Protein AF-A0A2M6YTH8-F1 (afdb_monomer_lite)

Radius of gyration: 28.11 Å; chains: 1; bounding box: 64×52×51 Å

Secondary structure (DSSP, 8-state):
--EEETTT--EESS--SB-TTT--BS-EEE-GGGGGSS---------------GGG-----PPPB--S-HHHHHHTTSSBPTT--------TTSSHHHHHHHHHTTS------SSS-HHHHHHHHHHTT--

InterPro domains:
  IPR014774 KaiC-like domain [PF06745] (66-130)
  IPR020588 DNA recombination and repair protein RecA-like, ATP-binding domain [PS50162] (61-131)
  IPR027417 P-loop containing nucleoside triphosphate hydrolase [G3DSA:3.40.50.300] (54-131)
  IPR027417 P-loop containing nucleoside triphosphate hydrolase [SSF52540] (62-130)
  IPR041166 LapB, rubredoxin metal binding domain [PF18073] (3-30)

Organism: NCBI:txid1974849

Foldseek 3Di:
DKWAFQPPGDIDPDDPQADPPPRDGPRIDDDCVVVPVDPPPPPPDPPPDDDDDPVPDDDDPFDFDFLPPVVVCVVVVNHHGPPDDDDDDDDPPPCPLVCVQSSCLPHDDDDDDPPDDPVRSVVSCVVSVGD

pLDDT: mean 86.18, std 13.05, range [49.41, 97.69]

Structure (mmCIF, N/CA/C/O backbone):
data_AF-A0A2M6YTH8-F1
#
_entry.id   AF-A0A2M6YTH8-F1
#
loop_
_atom_site.group_PDB
_atom_site.id
_atom_site.type_symbol
_atom_site.label_atom_id
_atom_site.label_alt_id
_atom_site.label_comp_id
_atom_site.label_asym_id
_atom_site.label_entity_id
_atom_site.label_seq_id
_atom_site.pdbx_PDB_ins_code
_atom_site.Cartn_x
_atom_site.Cartn_y
_atom_site.Cartn_z
_atom_site.occupancy
_atom_site.B_iso_or_equiv
_atom_site.auth_seq_id
_atom_site.auth_comp_id
_atom_site.auth_asym_id
_atom_site.auth_atom_id
_atom_site.pdbx_PDB_model_num
ATOM 1 N N . MET A 1 1 ? 20.982 -27.313 -26.631 1.00 67.62 1 MET A N 1
ATOM 2 C CA . MET A 1 1 ? 22.203 -28.102 -26.905 1.00 67.62 1 MET A CA 1
ATOM 3 C C . MET A 1 1 ? 23.343 -27.488 -26.113 1.00 67.62 1 MET A C 1
ATOM 5 O O . MET A 1 1 ? 23.411 -26.270 -26.068 1.00 67.62 1 MET A O 1
ATOM 9 N N . PHE A 1 2 ? 24.174 -28.286 -25.441 1.00 84.38 2 PHE A N 1
ATOM 10 C CA . PHE A 1 2 ? 25.310 -27.792 -24.653 1.00 84.38 2 PHE A CA 1
ATOM 11 C C . PHE A 1 2 ? 26.612 -28.330 -25.257 1.00 84.38 2 PHE A C 1
ATOM 13 O O . PHE A 1 2 ? 26.690 -29.505 -25.625 1.00 84.38 2 PHE A O 1
ATOM 20 N N . TYR A 1 3 ? 27.616 -27.470 -25.375 1.00 88.88 3 TYR A N 1
ATOM 21 C CA . TYR A 1 3 ? 28.904 -27.758 -25.996 1.00 88.88 3 TYR A CA 1
ATOM 22 C C . TYR A 1 3 ? 30.008 -27.626 -24.961 1.00 88.88 3 TYR A C 1
ATOM 24 O O . TYR A 1 3 ? 30.013 -26.661 -24.206 1.00 88.88 3 TYR A O 1
ATOM 32 N N . ILE A 1 4 ? 30.942 -28.574 -24.936 1.00 89.06 4 ILE A N 1
ATOM 33 C CA . ILE A 1 4 ? 32.081 -28.566 -24.015 1.00 89.06 4 ILE A CA 1
ATOM 34 C C . ILE A 1 4 ? 33.377 -28.634 -24.813 1.00 89.06 4 ILE A C 1
ATOM 36 O O . ILE A 1 4 ? 33.529 -29.476 -25.698 1.00 89.06 4 ILE A O 1
ATOM 40 N N . CYS A 1 5 ? 34.319 -27.753 -24.492 1.00 90.50 5 CYS A N 1
ATOM 41 C CA . CYS A 1 5 ? 35.655 -27.754 -25.067 1.00 90.50 5 CYS A CA 1
ATOM 42 C C . CYS A 1 5 ? 36.428 -28.990 -24.596 1.00 90.50 5 CYS A C 1
ATOM 44 O O . CYS A 1 5 ? 36.608 -29.193 -23.396 1.00 90.50 5 CYS A O 1
ATOM 46 N N . SER A 1 6 ? 36.939 -29.793 -25.528 1.00 88.69 6 SER A N 1
ATOM 47 C CA . SER A 1 6 ? 37.740 -30.980 -25.214 1.00 88.69 6 SER A CA 1
ATOM 48 C C . SER A 1 6 ? 39.110 -30.660 -24.614 1.00 88.69 6 SER A C 1
ATOM 50 O O . SER A 1 6 ? 39.736 -31.560 -24.070 1.00 88.69 6 SER A O 1
ATOM 52 N N . ASN A 1 7 ? 39.587 -29.416 -24.742 1.00 90.44 7 ASN A N 1
ATOM 53 C CA . ASN A 1 7 ? 40.930 -29.022 -24.316 1.00 90.44 7 ASN A CA 1
ATOM 54 C C . ASN A 1 7 ? 40.957 -28.379 -22.921 1.00 90.44 7 ASN A C 1
ATOM 56 O O . ASN A 1 7 ? 41.871 -28.639 -22.151 1.00 90.44 7 ASN A O 1
ATOM 60 N N . CYS A 1 8 ? 39.962 -27.548 -22.587 1.00 89.50 8 CYS A N 1
ATOM 61 C CA . CYS A 1 8 ? 39.910 -26.843 -21.297 1.00 89.50 8 CYS A CA 1
ATOM 62 C C . CYS A 1 8 ? 38.615 -27.053 -20.501 1.00 89.50 8 CYS A C 1
ATOM 64 O O . CYS A 1 8 ? 38.500 -26.561 -19.387 1.00 89.50 8 CYS A O 1
ATOM 66 N N . GLY A 1 9 ? 37.622 -27.762 -21.046 1.00 84.44 9 GLY A N 1
ATOM 67 C CA . GLY A 1 9 ? 36.360 -28.017 -20.347 1.00 84.44 9 GLY A CA 1
ATOM 68 C C . GLY A 1 9 ? 35.347 -26.865 -20.371 1.00 84.44 9 GLY A C 1
ATOM 69 O O . GLY A 1 9 ? 34.262 -27.022 -19.818 1.00 84.44 9 GLY A O 1
ATOM 70 N N . PHE A 1 10 ? 35.643 -25.745 -21.041 1.00 87.94 10 PHE A N 1
ATOM 71 C CA . PHE A 1 10 ? 34.710 -24.620 -21.193 1.00 87.94 10 PHE A CA 1
ATOM 72 C C . PHE A 1 10 ? 33.358 -25.051 -21.788 1.00 87.94 10 PHE A C 1
ATOM 74 O O . PHE A 1 10 ? 33.326 -25.730 -22.817 1.00 87.94 10 PHE A O 1
ATOM 81 N N . GLY A 1 11 ? 32.255 -24.625 -21.166 1.00 87.25 11 GLY A N 1
ATOM 82 C CA . GLY A 1 11 ? 30.884 -24.957 -21.559 1.00 87.25 11 GLY A CA 1
ATOM 83 C C . GLY A 1 11 ? 30.137 -23.795 -22.226 1.00 87.25 11 GLY A C 1
ATOM 84 O O . GLY A 1 11 ? 30.208 -22.665 -21.755 1.00 87.25 11 GLY A O 1
ATOM 85 N N . SER A 1 12 ? 29.376 -24.068 -23.288 1.00 84.06 12 SER A N 1
ATOM 86 C CA . SER A 1 12 ? 28.545 -23.081 -23.997 1.00 84.06 12 SER A CA 1
ATOM 87 C C . SER A 1 12 ? 27.169 -23.638 -24.367 1.00 84.06 12 SER A C 1
ATOM 89 O O . SER A 1 12 ? 27.039 -24.794 -24.767 1.00 84.06 12 SER A O 1
ATOM 91 N N . GLY A 1 13 ? 26.135 -22.795 -24.299 1.00 85.88 13 GLY A N 1
ATOM 92 C CA . GLY A 1 13 ? 24.774 -23.119 -24.752 1.00 85.88 13 GLY A CA 1
ATOM 93 C C . GLY A 1 13 ? 24.562 -23.039 -26.272 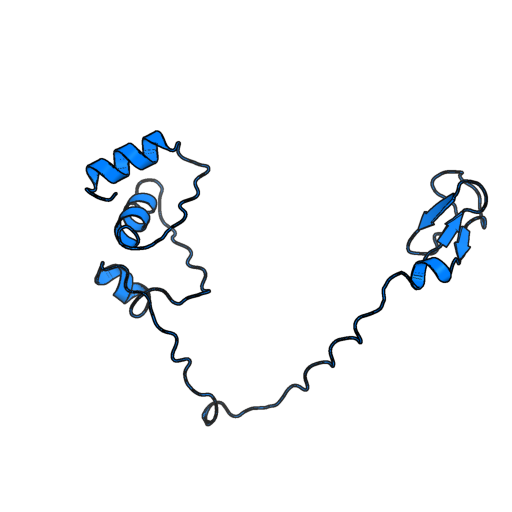1.00 85.88 13 GLY A C 1
ATOM 94 O O . GLY A 1 13 ? 23.467 -23.323 -26.751 1.00 85.88 13 GLY A O 1
ATOM 95 N N . SER A 1 14 ? 25.579 -22.635 -27.037 1.00 83.50 14 SER A N 1
ATOM 96 C CA . SER A 1 14 ? 25.539 -22.557 -28.504 1.00 83.50 14 SER A CA 1
ATOM 97 C C . SER A 1 14 ? 26.914 -22.832 -29.122 1.00 83.50 14 SER A C 1
ATOM 99 O O . SER A 1 14 ? 27.948 -22.697 -28.457 1.00 83.50 14 SER A O 1
ATOM 101 N N . TRP A 1 15 ? 26.934 -23.246 -30.392 1.00 83.81 15 TRP A N 1
ATOM 102 C CA . TRP A 1 15 ? 28.179 -23.455 -31.124 1.00 83.81 15 TRP A CA 1
ATOM 103 C C . TRP A 1 15 ? 28.780 -22.118 -31.547 1.00 83.81 15 TRP A C 1
ATOM 105 O O . TRP A 1 15 ? 28.161 -21.363 -32.290 1.00 83.81 15 TRP A O 1
ATOM 115 N N . ILE A 1 16 ? 30.007 -21.856 -31.105 1.00 87.50 16 ILE A N 1
ATOM 116 C CA . ILE A 1 16 ? 30.720 -20.598 -31.370 1.00 87.50 16 ILE A CA 1
ATOM 117 C C . ILE A 1 16 ? 32.025 -20.800 -32.160 1.00 87.50 16 ILE A C 1
ATOM 119 O O . ILE A 1 16 ? 32.768 -19.849 -32.375 1.00 87.50 16 ILE A O 1
ATOM 123 N N . GLY A 1 17 ? 32.313 -22.028 -32.617 1.00 86.06 17 GLY A N 1
ATOM 124 C CA . GLY A 1 17 ? 33.450 -22.376 -33.489 1.00 86.06 17 GLY A CA 1
ATOM 125 C C . GLY A 1 17 ? 34.836 -22.347 -32.827 1.00 86.06 17 GLY A C 1
ATOM 126 O O . GLY A 1 17 ? 35.603 -23.303 -32.964 1.00 86.06 17 GLY A O 1
ATOM 127 N N . LYS A 1 18 ? 35.144 -21.287 -32.073 1.00 90.62 18 LYS A N 1
ATOM 128 C CA . LYS A 1 18 ? 36.385 -21.099 -31.314 1.00 90.62 18 LYS A CA 1
ATOM 129 C C . LYS A 1 18 ? 36.088 -21.064 -29.819 1.00 90.62 18 LYS A C 1
ATOM 131 O O . LYS A 1 18 ? 35.195 -20.347 -29.374 1.00 90.62 18 LYS A O 1
ATOM 136 N N . CYS A 1 19 ? 36.853 -21.815 -29.033 1.00 88.75 19 CYS A N 1
ATOM 137 C CA . CYS A 1 19 ? 36.753 -21.762 -27.582 1.00 88.75 19 CYS A CA 1
ATOM 138 C C . CYS A 1 19 ? 37.257 -20.395 -27.067 1.00 88.75 19 CYS A C 1
ATOM 140 O O . CYS A 1 19 ? 38.406 -20.052 -27.350 1.00 88.75 19 CYS A O 1
ATOM 142 N N . PRO A 1 20 ? 36.457 -19.631 -26.301 1.00 89.19 20 PRO A N 1
ATOM 143 C CA . PRO A 1 20 ? 36.856 -18.319 -25.788 1.00 89.19 20 PRO A CA 1
ATOM 144 C C . PRO A 1 20 ? 37.936 -18.415 -24.708 1.00 89.19 20 PRO A C 1
ATOM 146 O O . PRO A 1 20 ? 38.708 -17.483 -24.541 1.00 89.19 20 PRO A O 1
ATOM 149 N N . ASP A 1 21 ? 38.007 -19.552 -24.018 1.00 90.38 21 ASP A N 1
ATOM 150 C CA . ASP A 1 21 ? 38.926 -19.763 -22.902 1.00 90.38 21 ASP A CA 1
ATOM 151 C C . ASP A 1 21 ? 40.322 -20.220 -23.373 1.00 90.38 21 ASP A C 1
ATOM 153 O O . ASP A 1 21 ? 41.311 -19.517 -23.203 1.00 90.38 21 ASP A O 1
ATOM 157 N N . CYS A 1 22 ? 40.421 -21.352 -24.084 1.00 89.44 22 CYS A N 1
ATOM 158 C CA . CYS A 1 22 ? 41.715 -21.858 -24.570 1.00 89.44 22 CYS A CA 1
ATOM 159 C C . CYS A 1 22 ? 42.089 -21.430 -26.001 1.00 89.44 22 CYS A C 1
ATOM 161 O O . CYS A 1 22 ? 43.100 -21.884 -26.532 1.00 89.44 22 CYS A O 1
ATOM 163 N N . GLY A 1 23 ? 41.242 -20.660 -26.690 1.00 89.62 23 GLY A N 1
ATOM 164 C CA . GLY A 1 23 ? 41.489 -20.185 -28.057 1.00 89.62 23 GLY A CA 1
ATOM 165 C C . GLY A 1 23 ? 41.471 -21.254 -29.162 1.00 89.62 23 GLY A C 1
ATOM 166 O O . GLY A 1 23 ? 41.694 -20.920 -30.326 1.00 89.62 23 GLY A O 1
ATOM 167 N N . GLY A 1 24 ? 41.204 -22.518 -28.827 1.00 89.62 24 GLY A N 1
ATOM 168 C CA . GLY A 1 24 ? 41.210 -23.637 -29.770 1.00 89.62 24 GLY A CA 1
ATOM 169 C C . GLY A 1 24 ? 40.029 -23.596 -30.741 1.00 89.62 24 GLY A C 1
ATOM 170 O O . GLY A 1 24 ? 38.895 -23.330 -30.341 1.00 89.62 24 GLY A O 1
ATOM 171 N N . TRP A 1 25 ? 40.292 -23.879 -32.015 1.00 90.06 25 TRP A N 1
ATOM 172 C CA . TRP A 1 25 ? 39.265 -24.031 -33.049 1.00 90.06 25 TRP A CA 1
ATOM 173 C C . TRP A 1 25 ? 38.760 -25.470 -33.103 1.00 90.06 25 TRP A C 1
ATOM 175 O O . TRP A 1 25 ? 39.547 -26.401 -32.952 1.00 90.06 25 TRP A O 1
ATOM 185 N N . ASN A 1 26 ? 37.457 -25.659 -33.338 1.00 87.06 26 ASN A N 1
ATOM 186 C CA . ASN A 1 26 ? 36.819 -26.982 -33.459 1.00 87.06 26 ASN A CA 1
ATOM 187 C C . ASN A 1 26 ? 37.033 -27.911 -32.244 1.00 87.06 26 ASN A C 1
ATOM 189 O O . ASN A 1 26 ? 36.888 -29.128 -32.349 1.00 87.06 26 ASN A O 1
ATOM 193 N N . THR A 1 27 ? 37.368 -27.350 -31.080 1.00 88.88 27 THR A N 1
ATOM 194 C CA . THR A 1 27 ? 37.554 -28.102 -29.829 1.00 88.88 27 THR A CA 1
ATOM 195 C C . THR A 1 27 ? 36.260 -28.257 -29.038 1.00 88.88 27 THR A C 1
ATOM 197 O O . THR A 1 27 ? 36.171 -29.117 -28.166 1.00 88.88 27 THR A O 1
ATOM 200 N N . LEU A 1 28 ? 35.247 -27.436 -29.318 1.00 90.12 28 LEU A N 1
ATOM 201 C CA . LEU A 1 28 ? 33.914 -27.597 -28.751 1.00 90.12 28 LEU A CA 1
ATOM 202 C C . LEU A 1 28 ? 33.317 -28.895 -29.303 1.00 90.12 28 LEU A C 1
ATOM 204 O O . LEU A 1 28 ? 33.343 -29.137 -30.503 1.00 90.12 28 LEU A O 1
ATOM 208 N N . LYS A 1 29 ? 32.805 -29.762 -28.435 1.00 88.19 29 LYS A N 1
ATOM 209 C CA . LYS A 1 29 ? 32.059 -30.963 -28.820 1.00 88.19 29 LYS A CA 1
ATOM 210 C C . LYS A 1 29 ? 30.698 -30.923 -28.161 1.00 88.19 29 LYS A C 1
ATOM 212 O O . LYS A 1 29 ? 30.566 -30.510 -27.009 1.00 88.19 29 LYS A O 1
ATOM 217 N N . GLU A 1 30 ? 29.683 -31.340 -28.898 1.00 86.38 30 GLU A N 1
ATOM 218 C CA . GLU A 1 30 ? 28.341 -31.458 -28.349 1.00 86.38 30 GLU A CA 1
ATOM 219 C C . GLU A 1 30 ? 28.324 -32.545 -27.267 1.00 86.38 30 GLU A C 1
ATOM 221 O O . GLU A 1 30 ? 28.756 -33.674 -27.504 1.00 86.38 30 GLU A O 1
ATOM 226 N N . LYS A 1 31 ? 27.838 -32.207 -26.069 1.00 79.00 31 LYS A N 1
ATOM 227 C CA . LYS A 1 31 ? 27.562 -33.191 -25.018 1.00 79.00 31 LYS A CA 1
ATOM 228 C C . LYS A 1 31 ? 26.056 -33.237 -24.757 1.00 79.00 31 LYS A C 1
ATOM 230 O O . LYS A 1 31 ? 25.552 -32.457 -23.944 1.00 79.00 31 LYS A O 1
ATOM 235 N N . PRO A 1 32 ? 25.325 -34.161 -25.407 1.00 63.78 32 PRO A N 1
ATOM 236 C CA . PRO A 1 32 ? 23.873 -34.268 -25.261 1.00 63.78 32 PRO A CA 1
ATOM 237 C C . PRO A 1 32 ? 23.434 -34.679 -23.845 1.00 63.78 32 PRO A C 1
ATOM 239 O O . PRO A 1 32 ? 22.281 -34.471 -23.476 1.00 63.78 32 PRO A O 1
ATOM 242 N N . GLU A 1 33 ? 24.337 -35.206 -23.015 1.00 64.50 33 GLU A N 1
ATOM 243 C CA . GLU A 1 33 ? 24.056 -35.575 -21.619 1.00 64.50 33 GLU A CA 1
ATOM 244 C C . GLU A 1 33 ? 23.737 -34.361 -20.733 1.00 64.50 33 GLU A C 1
ATOM 246 O O . GLU A 1 33 ? 22.846 -34.436 -19.890 1.00 64.50 33 GLU A O 1
ATOM 251 N N . PHE A 1 34 ? 24.349 -33.199 -20.991 1.00 55.50 34 PHE A N 1
ATOM 252 C CA . PHE A 1 34 ? 24.024 -31.953 -20.281 1.00 55.50 34 PHE A CA 1
ATOM 253 C C . PHE A 1 34 ? 22.695 -31.335 -20.736 1.00 55.50 34 PHE A C 1
ATOM 255 O O . PHE A 1 34 ? 22.110 -30.528 -20.018 1.00 55.50 34 PHE A O 1
ATOM 262 N N . ALA A 1 35 ? 22.163 -31.746 -21.894 1.00 53.12 35 ALA A N 1
ATOM 263 C CA . ALA A 1 35 ? 20.816 -31.368 -22.318 1.00 53.12 35 ALA A CA 1
ATOM 264 C C . ALA A 1 35 ? 19.718 -32.151 -21.568 1.00 53.12 35 ALA A C 1
ATOM 266 O O . ALA A 1 35 ? 18.555 -31.751 -21.604 1.00 53.12 35 ALA A O 1
ATOM 267 N N . LYS A 1 36 ? 20.070 -33.238 -20.862 1.00 49.47 36 LYS A N 1
ATOM 268 C CA . LYS A 1 36 ? 19.128 -34.094 -20.119 1.00 49.47 36 LYS A CA 1
ATOM 269 C C . LYS A 1 36 ? 19.032 -33.782 -18.619 1.00 49.47 36 LYS A C 1
ATOM 271 O O . LYS A 1 36 ? 18.315 -34.479 -17.910 1.00 49.47 36 LYS A O 1
ATOM 276 N N . ALA A 1 37 ? 19.661 -32.704 -18.142 1.00 50.19 37 ALA A N 1
ATOM 277 C CA . ALA A 1 37 ? 19.518 -32.221 -16.762 1.00 50.19 37 ALA A CA 1
ATOM 278 C C . ALA A 1 37 ? 18.316 -31.276 -16.548 1.00 50.19 37 ALA A C 1
ATOM 280 O O . ALA A 1 37 ? 18.185 -30.650 -15.501 1.00 50.19 37 ALA A O 1
ATOM 281 N N . SER A 1 38 ? 17.397 -31.202 -17.513 1.00 51.69 38 SER A N 1
ATOM 282 C CA . SER A 1 38 ? 16.021 -30.835 -17.206 1.00 51.69 38 SER A CA 1
ATOM 283 C C . SER A 1 38 ? 15.169 -32.065 -17.471 1.00 51.69 38 SER A C 1
ATOM 285 O O . SER A 1 38 ? 14.944 -32.463 -18.613 1.00 51.69 38 SER A O 1
ATOM 287 N N . SER A 1 39 ? 14.689 -32.691 -16.400 1.00 51.94 39 SER A N 1
ATOM 288 C CA . SER A 1 39 ? 13.402 -33.370 -16.435 1.00 51.94 39 SER A CA 1
ATOM 289 C C . SER A 1 39 ? 12.392 -32.311 -16.866 1.00 51.94 39 SER A C 1
ATOM 291 O O . SER A 1 39 ? 11.830 -31.594 -16.034 1.00 51.94 39 SER A O 1
ATOM 293 N N . GLY A 1 40 ? 12.279 -32.115 -18.179 1.00 49.41 40 GLY A N 1
ATOM 294 C CA . GLY A 1 40 ? 11.367 -31.167 -18.774 1.00 49.41 40 GLY A CA 1
ATOM 295 C C . GLY A 1 40 ? 9.997 -31.512 -18.237 1.00 49.41 40 GLY A C 1
ATOM 296 O O . GLY A 1 40 ? 9.436 -32.555 -18.577 1.00 49.41 40 GLY A O 1
ATOM 297 N N . LYS A 1 41 ? 9.464 -30.651 -17.363 1.00 52.03 41 LYS A N 1
ATOM 298 C CA . LYS A 1 41 ? 8.021 -30.565 -17.192 1.00 52.03 41 LYS A CA 1
ATOM 299 C C . LYS A 1 41 ? 7.482 -30.538 -18.614 1.00 52.03 41 LYS A C 1
ATOM 301 O O . LYS A 1 41 ? 7.882 -29.658 -19.377 1.00 52.03 41 LYS A O 1
ATOM 306 N N . LYS A 1 42 ? 6.693 -31.558 -18.983 1.00 53.31 42 LYS A N 1
ATOM 307 C CA . LYS A 1 42 ? 5.929 -31.585 -20.234 1.00 53.31 42 LYS A CA 1
ATOM 308 C C . LYS A 1 42 ? 5.461 -30.157 -20.458 1.00 53.31 42 LYS A C 1
ATOM 310 O O . LYS A 1 42 ? 4.802 -29.632 -19.559 1.00 53.31 42 LYS A O 1
ATOM 315 N N . GLY A 1 43 ? 5.917 -29.529 -21.548 1.00 52.12 43 GLY A N 1
ATOM 316 C CA . GLY A 1 43 ? 5.585 -28.139 -21.836 1.00 52.12 43 GLY A CA 1
ATOM 317 C C . GLY A 1 43 ? 4.101 -27.969 -21.571 1.00 52.12 43 GLY A C 1
ATOM 318 O O . GLY A 1 43 ? 3.315 -28.792 -22.052 1.00 52.12 43 GLY A O 1
ATOM 319 N N . GLU A 1 44 ? 3.749 -27.027 -20.692 1.00 59.03 44 GLU A N 1
ATOM 320 C CA . GLU A 1 44 ? 2.350 -26.769 -20.377 1.00 59.03 44 GLU A CA 1
ATOM 321 C C . GLU A 1 44 ? 1.614 -26.688 -21.705 1.00 59.03 44 GLU A C 1
ATOM 323 O O . GLU A 1 44 ? 2.008 -25.928 -22.593 1.00 59.03 44 GLU A O 1
ATOM 328 N N . ALA A 1 45 ? 0.613 -27.556 -21.873 1.00 63.69 45 ALA A N 1
ATOM 329 C CA . ALA A 1 45 ? -0.221 -27.541 -23.054 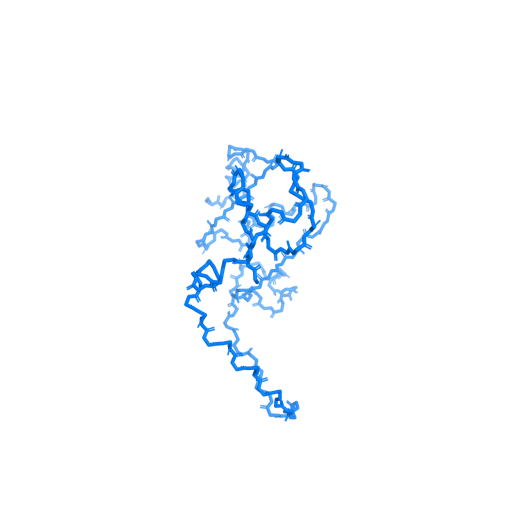1.00 63.69 45 ALA A CA 1
ATOM 330 C C . ALA A 1 45 ? -0.658 -26.092 -23.258 1.00 63.69 45 ALA A C 1
ATOM 332 O O . ALA A 1 45 ? -1.270 -25.513 -22.356 1.00 63.69 45 ALA A O 1
ATOM 333 N N . VAL A 1 46 ? -0.288 -25.500 -24.400 1.00 62.59 46 VAL A N 1
ATOM 334 C CA . VAL A 1 46 ? -0.697 -24.141 -24.751 1.00 62.59 46 VAL A CA 1
ATOM 335 C C . VAL A 1 46 ? -2.203 -24.105 -24.564 1.00 62.59 46 VAL A C 1
ATOM 337 O O . VAL A 1 46 ? -2.938 -24.831 -25.240 1.00 62.59 46 VAL A O 1
ATOM 340 N N . LYS A 1 47 ? -2.648 -23.353 -23.555 1.00 67.25 47 LYS A N 1
ATOM 341 C CA . LYS A 1 47 ? -4.048 -23.316 -23.145 1.00 67.25 47 LYS A CA 1
ATOM 342 C C . LYS A 1 47 ? -4.851 -22.954 -24.393 1.00 67.25 47 LYS A C 1
ATOM 344 O O . LYS A 1 47 ? -4.657 -21.870 -24.938 1.00 67.25 47 LYS A O 1
ATOM 349 N N . LYS A 1 48 ? -5.696 -23.872 -24.882 1.00 69.31 48 LYS A N 1
ATOM 350 C CA . LYS A 1 48 ? -6.573 -23.619 -26.036 1.00 69.31 48 LYS A CA 1
ATOM 351 C C . LYS A 1 48 ? -7.317 -22.312 -25.772 1.00 69.31 48 LYS A C 1
ATOM 353 O O . LYS A 1 48 ? -8.100 -22.235 -24.822 1.00 69.31 48 LYS A O 1
ATOM 358 N N . ILE A 1 49 ? -7.049 -21.291 -26.583 1.00 73.38 49 ILE A N 1
ATOM 359 C CA . ILE A 1 49 ? -7.735 -20.005 -26.475 1.00 73.38 49 ILE A CA 1
ATOM 360 C C . ILE A 1 49 ? -9.201 -20.270 -26.807 1.00 73.38 49 ILE A C 1
ATOM 362 O O . ILE A 1 49 ? -9.544 -20.672 -27.917 1.00 73.38 49 ILE A O 1
ATOM 366 N N . THR A 1 50 ? -10.062 -20.121 -25.808 1.00 80.81 50 THR A N 1
ATOM 367 C CA . THR A 1 50 ? -11.505 -20.320 -25.933 1.00 80.81 50 THR A CA 1
ATOM 368 C C . THR A 1 50 ? -12.154 -18.958 -26.114 1.00 80.81 50 THR A C 1
ATOM 370 O O . THR A 1 50 ? -12.127 -18.120 -25.214 1.00 80.81 50 THR A O 1
ATOM 373 N N . ILE A 1 51 ? -12.735 -18.728 -27.291 1.00 85.81 51 ILE A N 1
ATOM 374 C CA . ILE A 1 51 ? -13.521 -17.523 -27.560 1.00 85.81 51 ILE A CA 1
ATOM 375 C C . ILE A 1 51 ? -14.786 -17.607 -26.706 1.00 85.81 51 ILE A C 1
ATOM 377 O O . ILE A 1 51 ? -15.607 -18.507 -26.877 1.00 85.81 51 ILE A O 1
ATOM 381 N N . THR A 1 52 ? -14.929 -16.682 -25.762 1.00 86.56 52 THR A N 1
ATOM 382 C CA . THR A 1 52 ? -16.067 -16.633 -24.841 1.00 86.56 52 THR A CA 1
ATOM 383 C C . THR A 1 52 ? -16.792 -15.309 -25.025 1.00 86.56 52 THR A C 1
ATOM 385 O O . THR A 1 52 ? -16.167 -14.253 -25.011 1.00 86.56 52 THR A O 1
ATOM 388 N N . SER A 1 53 ? -18.115 -15.360 -25.200 1.00 90.25 53 SER A N 1
ATOM 389 C CA . SER A 1 53 ? -18.951 -14.156 -25.232 1.00 90.25 53 SER A CA 1
ATOM 390 C C . SER A 1 53 ? -18.859 -13.412 -23.901 1.00 90.25 53 SER A C 1
ATOM 392 O O . SER A 1 53 ? -18.975 -14.039 -22.847 1.00 90.25 53 SER A O 1
ATOM 394 N N . LEU A 1 54 ? -18.751 -12.083 -23.948 1.00 89.38 54 LEU A N 1
ATOM 395 C CA . LEU A 1 54 ? -18.737 -11.224 -22.761 1.00 89.38 54 LEU A CA 1
ATOM 396 C C . LEU A 1 54 ? -19.958 -11.465 -21.857 1.00 89.38 54 LEU A C 1
ATOM 398 O O . LEU A 1 54 ? -19.822 -11.479 -20.640 1.00 89.38 54 LEU A O 1
ATOM 402 N N . SER A 1 55 ? -21.123 -11.769 -22.440 1.00 90.50 55 SER A N 1
ATOM 403 C CA . SER A 1 55 ? -22.353 -12.091 -21.695 1.00 90.50 55 SER A CA 1
ATOM 404 C C . SER A 1 55 ? -22.254 -13.338 -20.808 1.00 90.50 55 SER A C 1
ATOM 406 O O . SER A 1 55 ? -23.057 -13.509 -19.896 1.00 90.50 55 SER A O 1
ATOM 408 N N . LYS A 1 56 ? -21.280 -14.220 -21.065 1.00 88.69 56 LYS A N 1
ATOM 409 C CA . LYS A 1 56 ? -21.024 -15.429 -20.268 1.00 88.69 56 LYS A CA 1
ATOM 410 C C . LYS A 1 56 ? -19.946 -15.216 -19.200 1.00 88.69 56 LYS A C 1
ATOM 412 O O . LYS A 1 56 ? -19.713 -16.118 -18.395 1.00 88.69 56 LYS A O 1
ATOM 417 N N . ILE A 1 57 ? -19.285 -14.056 -19.181 1.00 86.88 57 ILE A N 1
ATOM 418 C CA . ILE A 1 57 ? -18.259 -13.722 -18.191 1.00 86.88 57 ILE A CA 1
ATOM 419 C C . ILE A 1 57 ? -18.959 -13.227 -16.927 1.00 86.88 57 ILE A C 1
ATOM 421 O O . ILE A 1 57 ? -19.629 -12.198 -16.929 1.00 86.88 57 ILE A O 1
ATOM 425 N N . LYS A 1 58 ? -18.807 -13.969 -15.828 1.00 84.94 58 LYS A N 1
ATOM 426 C CA . LYS A 1 58 ? -19.294 -13.527 -14.519 1.00 84.94 58 LYS A CA 1
ATOM 427 C C . LYS A 1 58 ? -18.426 -12.380 -14.012 1.00 84.94 58 LYS A C 1
ATOM 429 O O . LYS A 1 58 ? -17.199 -12.464 -14.079 1.00 84.94 58 LYS A O 1
ATOM 434 N N . SER A 1 59 ? -19.055 -11.351 -13.451 1.00 77.88 59 SER A N 1
ATOM 435 C CA . SER A 1 59 ? -18.332 -10.290 -12.755 1.00 77.88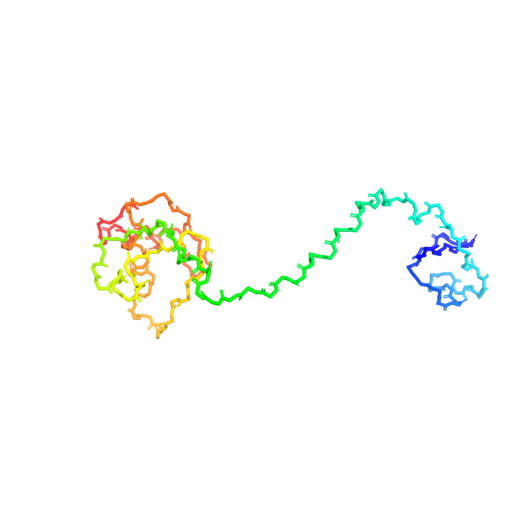 59 SER A CA 1
ATOM 436 C C . SER A 1 59 ? -17.515 -10.889 -11.606 1.00 77.88 59 SER A C 1
ATOM 438 O O . SER A 1 59 ? -18.052 -11.688 -10.832 1.00 77.88 59 SER A O 1
ATOM 440 N N . PRO A 1 60 ? -16.229 -10.533 -11.469 1.00 70.69 60 PRO A N 1
ATOM 441 C CA . PRO A 1 60 ? -15.416 -11.030 -10.374 1.00 70.69 60 PRO A CA 1
ATOM 442 C C . PRO A 1 60 ? -15.944 -10.465 -9.051 1.00 70.69 60 PRO A C 1
ATOM 444 O O . PRO A 1 60 ? -15.772 -9.288 -8.746 1.00 70.69 60 PRO A O 1
ATOM 447 N N . THR A 1 61 ? -16.562 -11.313 -8.232 1.00 65.81 61 THR A N 1
ATOM 448 C CA . THR A 1 61 ? -16.892 -11.003 -6.836 1.00 65.81 61 THR A CA 1
ATOM 449 C C . THR A 1 61 ? -15.643 -11.186 -5.983 1.00 65.81 61 THR A C 1
ATOM 451 O O . THR A 1 61 ? -15.504 -12.174 -5.263 1.00 65.81 61 THR A O 1
ATOM 454 N N . LYS A 1 62 ? -14.677 -10.273 -6.107 1.00 72.44 62 LYS A N 1
ATOM 455 C CA . LYS A 1 62 ? -13.560 -10.225 -5.160 1.00 72.44 62 LYS A CA 1
ATOM 456 C C . LYS A 1 62 ? -14.005 -9.468 -3.911 1.00 72.44 62 LYS A C 1
ATOM 458 O O . LYS A 1 62 ? -14.551 -8.372 -4.015 1.00 72.44 62 LYS A O 1
ATOM 463 N N . SER A 1 63 ? -13.766 -10.052 -2.739 1.00 84.88 63 SER A N 1
ATOM 464 C CA . SER A 1 63 ? -13.986 -9.378 -1.459 1.00 84.88 63 SER A CA 1
ATOM 465 C C . SER A 1 63 ? -13.051 -8.175 -1.365 1.00 84.88 63 SER A C 1
ATOM 467 O O . SER A 1 63 ? -11.831 -8.347 -1.400 1.00 84.88 63 SER A O 1
ATOM 469 N N . ARG A 1 64 ? -13.612 -6.971 -1.266 1.00 91.12 64 ARG A N 1
ATOM 470 C CA . ARG A 1 64 ? -12.840 -5.743 -1.062 1.00 91.12 64 ARG A CA 1
ATOM 471 C C . ARG A 1 64 ? -12.533 -5.553 0.419 1.00 91.12 64 ARG A C 1
ATOM 473 O O . ARG A 1 64 ? -13.359 -5.844 1.281 1.00 91.12 64 ARG A O 1
ATOM 480 N N . LEU A 1 65 ? -11.338 -5.061 0.705 1.00 92.69 65 LEU A N 1
ATOM 481 C CA . LEU A 1 65 ? -10.877 -4.672 2.025 1.00 92.69 65 LEU A CA 1
ATOM 482 C C . LEU A 1 65 ? -11.080 -3.165 2.171 1.00 92.69 65 LEU A C 1
ATOM 484 O O . LEU A 1 65 ? -10.347 -2.379 1.577 1.00 92.69 65 LEU A O 1
ATOM 488 N N . SER A 1 66 ? -12.057 -2.768 2.984 1.00 94.44 66 SER A N 1
ATOM 489 C CA . SER A 1 66 ? -12.199 -1.364 3.380 1.00 94.44 66 SER A CA 1
ATOM 490 C C . SER A 1 66 ? -10.975 -0.911 4.182 1.00 94.44 66 SER A C 1
ATOM 492 O O . SER A 1 66 ? -10.468 -1.664 5.032 1.00 94.44 66 SER A O 1
ATOM 494 N N . THR A 1 67 ? -10.523 0.308 3.891 1.00 93.88 67 THR A N 1
ATOM 495 C CA . THR A 1 67 ? -9.467 1.028 4.619 1.00 93.88 67 THR A CA 1
ATOM 496 C C . THR A 1 67 ? -10.008 1.789 5.832 1.00 93.88 67 THR A C 1
ATOM 498 O O . THR A 1 67 ? -9.247 2.206 6.698 1.00 93.88 67 THR A O 1
ATOM 501 N N . GLY A 1 68 ? -11.331 1.961 5.923 1.00 93.44 68 GLY A N 1
ATOM 502 C CA . GLY A 1 68 ? -11.989 2.774 6.948 1.00 93.44 68 GLY A CA 1
ATOM 503 C C . GLY A 1 68 ? -11.997 4.276 6.640 1.00 93.44 68 GLY A C 1
ATOM 504 O O . GLY A 1 68 ? -12.655 5.033 7.348 1.00 93.44 68 GLY A O 1
ATOM 505 N N . ILE A 1 69 ? -11.329 4.713 5.566 1.00 95.44 69 ILE A N 1
ATOM 506 C CA . ILE A 1 69 ? -11.370 6.093 5.073 1.00 95.44 69 ILE A CA 1
ATOM 507 C C . ILE A 1 69 ? -12.343 6.143 3.895 1.00 95.44 69 ILE A C 1
ATOM 509 O O . ILE A 1 69 ? -12.009 5.712 2.792 1.00 95.44 69 ILE A O 1
ATOM 513 N N . PHE A 1 70 ? -13.542 6.687 4.119 1.00 96.12 70 PHE A N 1
ATOM 514 C CA . PHE A 1 70 ? -14.632 6.666 3.134 1.00 96.12 70 PHE A CA 1
ATOM 515 C C . PHE A 1 70 ? -14.221 7.196 1.751 1.00 96.12 70 PHE A C 1
ATOM 517 O O . PHE A 1 70 ? -14.418 6.510 0.751 1.00 96.12 70 PHE A O 1
ATOM 524 N N . GLU A 1 71 ? -13.613 8.384 1.679 1.00 97.31 71 GLU A N 1
ATOM 525 C CA . GLU A 1 71 ? -13.222 8.975 0.390 1.00 97.31 71 GLU A CA 1
ATOM 526 C C . GLU A 1 71 ? -12.116 8.177 -0.310 1.00 97.31 71 GLU A C 1
ATOM 528 O O . GLU A 1 71 ? -12.103 8.074 -1.535 1.00 97.31 71 GLU A O 1
ATOM 533 N N . PHE A 1 72 ? -11.216 7.549 0.450 1.00 96.00 72 PHE A N 1
ATOM 534 C CA . PHE A 1 72 ? -10.180 6.702 -0.132 1.00 96.00 72 PHE A CA 1
ATOM 535 C C . PHE A 1 72 ? -10.782 5.407 -0.689 1.00 96.00 72 PHE A C 1
ATOM 537 O O . PHE A 1 72 ? -10.528 5.049 -1.839 1.00 96.00 72 PHE A O 1
ATOM 544 N N . ASP A 1 73 ? -11.668 4.757 0.070 1.00 95.81 73 ASP A N 1
ATOM 545 C CA . ASP A 1 73 ? -12.400 3.579 -0.398 1.00 95.81 73 ASP A CA 1
ATOM 546 C C . ASP A 1 73 ? -13.255 3.905 -1.628 1.00 95.81 73 ASP A C 1
ATOM 548 O O . ASP A 1 73 ? -13.286 3.115 -2.571 1.00 95.81 73 ASP A O 1
ATOM 552 N N . ARG A 1 74 ? -13.899 5.079 -1.665 1.00 96.12 74 ARG A N 1
ATOM 553 C CA . ARG A 1 74 ? -14.664 5.564 -2.822 1.00 96.12 74 ARG A CA 1
ATOM 554 C C . ARG A 1 74 ? -13.792 5.673 -4.072 1.00 96.12 74 ARG A C 1
ATOM 556 O O . ARG A 1 74 ? -14.201 5.178 -5.122 1.00 96.12 74 ARG A O 1
ATOM 563 N N . VAL A 1 75 ? -12.596 6.258 -3.962 1.00 95.75 75 VAL A N 1
ATOM 564 C CA . VAL A 1 75 ? -11.633 6.352 -5.076 1.00 95.75 75 VAL A CA 1
ATOM 565 C C . VAL A 1 75 ? -11.187 4.963 -5.549 1.00 95.75 75 VAL A C 1
ATOM 567 O O . VAL A 1 75 ? -11.041 4.742 -6.748 1.00 95.75 75 VAL A O 1
ATOM 570 N N . LEU A 1 76 ? -11.046 3.999 -4.635 1.00 94.56 76 LEU A N 1
ATOM 571 C CA . LEU A 1 76 ? -10.688 2.610 -4.955 1.00 94.56 76 LEU A CA 1
ATOM 572 C C . LEU A 1 76 ? -11.870 1.755 -5.465 1.00 94.56 76 LEU A C 1
ATOM 574 O O . LEU A 1 76 ? -11.704 0.570 -5.767 1.00 94.56 76 LEU A O 1
ATOM 578 N N . GLY A 1 77 ? -13.078 2.319 -5.572 1.00 92.94 77 GLY A N 1
ATOM 579 C CA . GLY A 1 77 ? -14.274 1.589 -6.003 1.00 92.94 77 GLY A CA 1
ATOM 580 C C . GLY A 1 77 ? -14.861 0.675 -4.921 1.00 92.94 77 GLY A C 1
ATOM 581 O O . GLY A 1 77 ? -15.372 -0.402 -5.230 1.00 92.94 77 GLY A O 1
ATOM 582 N N . GLY A 1 78 ? -14.767 1.087 -3.657 1.00 92.44 78 GLY A N 1
ATOM 583 C CA . GLY A 1 78 ? -15.277 0.379 -2.479 1.00 92.44 78 GLY A CA 1
ATOM 584 C C . GLY A 1 78 ? -14.203 -0.307 -1.626 1.00 92.44 78 GLY A C 1
ATOM 585 O O . GLY A 1 78 ? -14.532 -1.220 -0.873 1.00 92.44 78 GLY A O 1
ATOM 586 N N . GLY A 1 79 ? -12.932 0.081 -1.767 1.00 93.94 79 GLY A N 1
ATOM 587 C CA . GLY A 1 79 ? -11.799 -0.485 -1.023 1.00 93.94 79 GLY A CA 1
ATOM 588 C C . GLY A 1 79 ? -10.894 -1.403 -1.851 1.00 93.94 79 GLY A C 1
ATOM 589 O O . GLY A 1 79 ? -11.140 -1.653 -3.033 1.00 93.94 79 GLY A O 1
ATOM 590 N N . VAL A 1 80 ? -9.850 -1.916 -1.200 1.00 93.94 80 VAL A N 1
ATOM 591 C CA . VAL A 1 80 ? -8.709 -2.611 -1.821 1.00 93.94 80 VAL A CA 1
ATOM 592 C C . VAL A 1 80 ? -9.057 -4.051 -2.198 1.00 93.94 80 VAL A C 1
ATOM 594 O O . VAL A 1 80 ? -9.598 -4.811 -1.396 1.00 93.94 80 VAL A O 1
ATOM 597 N N . VAL A 1 81 ? -8.709 -4.472 -3.404 1.00 93.56 81 VAL A N 1
ATOM 598 C CA . VAL A 1 81 ? -8.879 -5.835 -3.907 1.00 93.56 81 VAL A CA 1
ATOM 599 C C . VAL A 1 81 ? -7.627 -6.677 -3.613 1.00 93.56 81 VAL A C 1
ATOM 601 O O . VAL A 1 81 ? -6.522 -6.304 -4.001 1.00 93.56 81 VAL A O 1
ATOM 604 N N . PRO A 1 82 ? -7.751 -7.870 -3.003 1.00 91.44 82 PRO A N 1
ATOM 605 C CA . PRO A 1 82 ? -6.608 -8.755 -2.799 1.00 91.44 82 PRO A CA 1
ATOM 606 C C . PRO A 1 82 ? -5.886 -9.114 -4.108 1.00 91.44 82 PRO A C 1
ATOM 608 O O . PRO A 1 82 ? -6.509 -9.535 -5.094 1.00 91.44 82 PRO A O 1
ATOM 611 N N . GLY A 1 83 ? -4.558 -8.979 -4.088 1.00 90.56 83 GLY A N 1
ATOM 612 C CA . GLY A 1 83 ? -3.683 -9.257 -5.229 1.00 90.56 83 GLY A CA 1
ATOM 613 C C . GLY A 1 83 ? -3.635 -8.150 -6.286 1.00 90.56 83 GLY A C 1
ATOM 614 O O . GLY A 1 83 ? -3.233 -8.427 -7.413 1.00 90.56 83 GLY A O 1
ATOM 615 N N . GLU A 1 84 ? -4.073 -6.931 -5.964 1.00 90.69 84 GLU A N 1
ATOM 616 C CA . GLU A 1 84 ? -3.894 -5.763 -6.828 1.00 90.69 84 GLU A CA 1
ATOM 617 C C . GLU A 1 84 ? -2.649 -4.946 -6.455 1.00 90.69 84 GLU A C 1
ATOM 619 O O . GLU A 1 84 ? -2.099 -5.077 -5.361 1.00 90.69 84 GLU A O 1
ATOM 624 N N . VAL A 1 85 ? -2.213 -4.090 -7.381 1.00 95.56 85 VAL A N 1
ATOM 625 C CA . VAL A 1 85 ? -1.133 -3.124 -7.165 1.00 95.56 85 VAL A CA 1
ATOM 626 C C . VAL A 1 85 ? -1.716 -1.729 -7.338 1.00 95.56 85 VAL A C 1
ATOM 628 O O . VAL A 1 85 ? -2.279 -1.420 -8.386 1.00 95.56 85 VAL A O 1
ATOM 631 N N . ILE A 1 86 ? -1.568 -0.891 -6.313 1.00 95.00 86 ILE A N 1
ATOM 632 C CA . ILE A 1 86 ? -2.033 0.498 -6.315 1.00 95.00 86 ILE A CA 1
ATOM 633 C C . ILE A 1 86 ? -0.809 1.412 -6.344 1.00 95.00 86 ILE A C 1
ATOM 635 O O . ILE A 1 86 ? 0.073 1.294 -5.494 1.00 95.00 86 ILE A O 1
ATOM 639 N N . LEU A 1 87 ? -0.771 2.345 -7.297 1.00 96.75 87 LEU A N 1
ATOM 640 C CA . LEU A 1 87 ? 0.237 3.400 -7.352 1.00 96.75 87 LEU A CA 1
ATOM 641 C C . LEU A 1 87 ? -0.358 4.708 -6.821 1.00 96.75 87 LEU A C 1
ATOM 643 O O . LEU A 1 87 ? -1.262 5.274 -7.432 1.00 96.75 87 LEU A O 1
ATOM 647 N N . LEU A 1 88 ? 0.176 5.206 -5.706 1.00 95.62 88 LEU A N 1
ATOM 648 C CA . LEU A 1 88 ? -0.211 6.495 -5.138 1.00 95.62 88 LEU A CA 1
ATOM 649 C C . LEU A 1 88 ? 0.801 7.577 -5.541 1.00 95.62 88 LEU A C 1
ATOM 651 O O . LEU A 1 88 ? 1.924 7.607 -5.040 1.00 95.62 88 LEU A O 1
ATOM 655 N N . THR A 1 89 ? 0.403 8.481 -6.437 1.00 95.69 89 THR A N 1
ATOM 656 C CA . THR A 1 89 ? 1.253 9.576 -6.936 1.00 95.69 89 THR A CA 1
ATOM 657 C C . THR A 1 89 ? 0.852 10.931 -6.366 1.00 95.69 89 THR A C 1
ATOM 659 O O . THR A 1 89 ? -0.314 11.174 -6.076 1.00 95.69 89 THR A O 1
ATOM 662 N N . GLY A 1 90 ? 1.811 11.849 -6.265 1.00 96.00 90 GLY A N 1
ATOM 663 C CA . GLY A 1 90 ? 1.562 13.225 -5.840 1.00 96.00 90 GLY A CA 1
ATOM 664 C C . GLY A 1 90 ? 2.852 13.939 -5.459 1.00 96.00 90 GLY A C 1
ATOM 665 O O . GLY A 1 90 ? 3.881 13.289 -5.244 1.00 96.00 90 GLY A O 1
ATOM 666 N N . GLN A 1 91 ? 2.794 15.265 -5.349 1.00 97.69 91 GLN A N 1
ATOM 667 C CA . GLN A 1 91 ? 3.949 16.093 -4.992 1.00 97.69 91 GLN A CA 1
ATOM 668 C C . GLN A 1 91 ? 4.594 15.641 -3.663 1.00 97.69 91 GLN A C 1
ATOM 670 O O . GLN A 1 91 ? 3.917 15.059 -2.801 1.00 97.69 91 GLN A O 1
ATOM 675 N N . PRO A 1 92 ? 5.909 15.849 -3.472 1.00 94.88 92 PRO A N 1
ATOM 676 C CA . PRO A 1 92 ? 6.542 15.673 -2.167 1.00 94.88 92 PRO A CA 1
ATOM 677 C C . PRO A 1 92 ? 5.787 16.467 -1.090 1.00 94.88 92 PRO A C 1
ATOM 679 O O . PRO A 1 92 ? 5.329 17.575 -1.343 1.00 94.88 92 PRO A O 1
ATOM 682 N N . GLY A 1 93 ? 5.597 15.881 0.093 1.00 93.06 93 GLY A N 1
ATOM 683 C CA . GLY A 1 93 ? 4.898 16.547 1.201 1.00 93.06 93 GLY A CA 1
ATOM 684 C C . GLY A 1 93 ? 3.362 16.546 1.151 1.00 93.06 93 GLY A C 1
ATOM 685 O O . GLY A 1 93 ? 2.750 16.877 2.158 1.00 93.06 93 GLY A O 1
ATOM 686 N N . ILE A 1 94 ? 2.711 16.084 0.071 1.00 96.44 94 ILE A N 1
ATOM 687 C CA . ILE A 1 94 ? 1.229 16.052 -0.026 1.00 96.44 94 ILE A CA 1
ATOM 688 C C . ILE A 1 94 ? 0.545 15.053 0.934 1.00 96.44 94 ILE A C 1
ATOM 690 O O . ILE A 1 94 ? -0.675 14.951 0.967 1.00 96.44 94 ILE A O 1
ATOM 694 N N . GLY A 1 95 ? 1.320 14.278 1.701 1.00 94.88 95 GLY A N 1
ATOM 695 C CA . GLY A 1 95 ? 0.783 13.345 2.697 1.00 94.88 95 GLY A CA 1
ATOM 696 C C . GLY A 1 95 ? 0.526 11.921 2.197 1.00 94.88 95 GLY A C 1
ATOM 697 O O . GLY A 1 95 ? -0.276 11.216 2.795 1.00 94.88 95 GLY A O 1
ATOM 698 N N . LYS A 1 96 ? 1.217 11.456 1.145 1.00 96.38 96 LYS A N 1
ATOM 699 C CA . LYS A 1 96 ? 1.092 10.069 0.640 1.00 96.38 96 LYS A CA 1
ATOM 700 C C . LYS A 1 96 ? 1.371 9.022 1.725 1.00 96.38 96 LYS A C 1
ATOM 702 O O . LYS A 1 96 ? 0.523 8.182 1.999 1.00 96.38 96 LYS A O 1
ATOM 707 N N . SER A 1 97 ? 2.534 9.108 2.373 1.00 95.25 97 SER A N 1
ATOM 708 C CA . SER A 1 97 ? 2.935 8.185 3.444 1.00 95.25 97 SER A CA 1
ATOM 709 C C . SER A 1 97 ? 1.987 8.271 4.643 1.00 95.25 97 SER A C 1
ATOM 711 O O . SER A 1 97 ? 1.612 7.252 5.212 1.00 95.25 97 SER A O 1
ATOM 713 N N . THR A 1 98 ? 1.530 9.483 4.979 1.00 95.31 98 THR A N 1
ATOM 714 C CA . THR A 1 98 ? 0.525 9.737 6.024 1.00 95.31 98 THR A CA 1
ATOM 715 C C . THR A 1 98 ? -0.790 9.017 5.725 1.00 95.31 98 THR A C 1
ATOM 717 O O . THR A 1 98 ? -1.293 8.291 6.579 1.00 95.31 98 THR A O 1
ATOM 720 N N . LEU A 1 99 ? -1.314 9.161 4.503 1.00 95.69 99 LEU A N 1
ATOM 721 C CA . LEU A 1 99 ? -2.547 8.507 4.073 1.00 95.69 99 LEU A CA 1
ATOM 722 C C . LEU A 1 99 ? -2.420 6.982 4.139 1.00 95.69 99 LEU A C 1
ATOM 724 O O . LEU A 1 99 ? -3.326 6.321 4.635 1.00 95.69 99 LEU A O 1
ATOM 728 N N . VAL A 1 100 ? -1.294 6.424 3.681 1.00 94.69 100 VAL A N 1
ATOM 729 C CA . VAL A 1 100 ? -1.051 4.972 3.714 1.00 94.69 100 VAL A CA 1
ATOM 730 C C . VAL A 1 100 ? -0.998 4.447 5.151 1.00 94.69 100 VAL A C 1
ATOM 732 O O . VAL A 1 100 ? -1.633 3.435 5.440 1.00 94.69 100 VAL A O 1
ATOM 735 N N . LEU A 1 101 ? -0.309 5.139 6.064 1.00 94.88 101 LEU A N 1
ATOM 736 C CA . LEU A 1 101 ? -0.277 4.753 7.481 1.00 94.88 101 LEU A CA 1
ATOM 737 C C . LEU A 1 101 ? -1.688 4.725 8.089 1.00 94.88 101 LEU A C 1
ATOM 739 O O . LEU A 1 101 ? -2.055 3.761 8.757 1.00 94.88 101 LEU A O 1
ATOM 743 N N . GLN A 1 102 ? -2.513 5.735 7.806 1.00 95.12 102 GLN A N 1
ATOM 744 C CA . GLN A 1 102 ? -3.881 5.804 8.329 1.00 95.12 102 GLN A CA 1
ATOM 745 C C . GLN A 1 102 ? -4.826 4.774 7.698 1.00 95.12 102 GLN A C 1
ATOM 747 O O . GLN A 1 102 ? -5.628 4.169 8.410 1.00 95.12 102 GLN A O 1
ATOM 752 N N . ALA A 1 103 ? -4.734 4.560 6.383 1.00 94.62 103 ALA A N 1
ATOM 753 C CA . ALA A 1 103 ? -5.616 3.669 5.627 1.00 94.62 103 ALA A CA 1
ATOM 754 C C . ALA A 1 103 ? -5.480 2.194 6.038 1.00 94.62 103 ALA A C 1
ATOM 756 O O . ALA A 1 103 ? -6.408 1.403 5.864 1.00 94.62 103 ALA A O 1
ATOM 757 N N . PHE A 1 104 ? -4.322 1.806 6.572 1.00 93.75 104 PHE A N 1
ATOM 758 C CA . PHE A 1 104 ? -4.018 0.409 6.865 1.00 93.75 104 PHE A CA 1
ATOM 759 C C . PHE A 1 104 ? -3.726 0.119 8.344 1.00 93.75 104 PHE A C 1
ATOM 761 O O . PHE A 1 104 ? -3.423 -1.023 8.678 1.00 93.75 104 PHE A O 1
ATOM 768 N N . GLN A 1 105 ? -3.915 1.093 9.241 1.00 92.31 105 GLN A N 1
ATOM 769 C CA . GLN A 1 105 ? -3.656 0.966 10.686 1.00 92.31 105 GLN A CA 1
ATOM 770 C C . GLN A 1 105 ? -4.358 -0.229 11.368 1.00 92.31 105 GLN A C 1
ATOM 772 O O . GLN A 1 105 ? -3.834 -0.817 12.305 1.00 92.31 105 GLN A O 1
ATOM 777 N N . ASN A 1 106 ? -5.540 -0.622 10.881 1.00 90.00 106 ASN A N 1
ATOM 778 C CA . ASN A 1 106 ? -6.359 -1.696 11.462 1.00 90.00 106 ASN A CA 1
ATOM 779 C C . ASN A 1 106 ? -6.183 -3.039 10.733 1.00 90.00 106 ASN A C 1
ATOM 781 O O . ASN A 1 106 ? -7.072 -3.895 10.754 1.00 90.00 106 ASN A O 1
ATOM 785 N N . LYS A 1 107 ? -5.077 -3.215 10.003 1.00 90.75 107 LYS A N 1
ATOM 786 C CA . LYS A 1 107 ? -4.800 -4.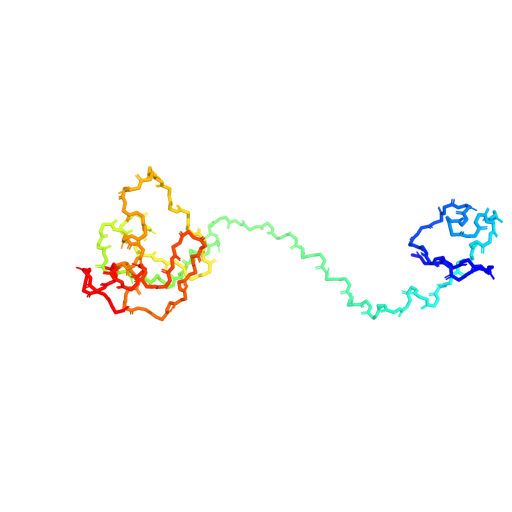400 9.184 1.00 90.75 107 LYS A CA 1
ATOM 787 C C . LYS A 1 107 ? -3.408 -4.935 9.505 1.00 90.75 107 LYS A C 1
ATOM 789 O O . LYS A 1 107 ? -2.510 -4.197 9.886 1.00 90.75 107 LYS A O 1
ATOM 794 N N . LYS A 1 108 ? -3.202 -6.235 9.284 1.00 93.06 108 LYS A N 1
ATOM 795 C CA . LYS A 1 108 ? -1.861 -6.828 9.342 1.00 93.06 108 LYS A CA 1
ATOM 796 C C . LYS A 1 108 ? -1.072 -6.402 8.102 1.00 93.06 108 LYS A C 1
ATOM 798 O O . LYS A 1 108 ? -1.364 -6.878 7.007 1.00 93.06 108 LYS A O 1
ATOM 803 N N . VAL A 1 109 ? -0.107 -5.503 8.277 1.00 94.00 109 VAL A N 1
ATOM 804 C CA . VAL A 1 109 ? 0.603 -4.820 7.183 1.00 94.00 109 VAL A CA 1
ATOM 805 C C . VAL A 1 109 ? 2.110 -4.938 7.378 1.00 94.00 109 VAL A C 1
ATOM 807 O O . VAL A 1 109 ? 2.603 -4.914 8.501 1.00 94.00 109 VAL A O 1
ATOM 810 N N . LEU A 1 110 ? 2.839 -5.059 6.268 1.00 95.81 110 LEU A N 1
ATOM 811 C CA . LEU A 1 110 ? 4.285 -4.877 6.220 1.00 95.81 110 LEU A CA 1
ATOM 812 C C . LEU A 1 110 ? 4.563 -3.552 5.508 1.00 95.81 110 LEU A C 1
ATOM 814 O O . LEU A 1 110 ? 4.335 -3.440 4.305 1.00 95.81 110 LEU A O 1
ATOM 818 N N . TYR A 1 111 ? 5.027 -2.553 6.256 1.00 94.31 111 TYR A N 1
ATOM 819 C CA . TYR A 1 111 ? 5.419 -1.258 5.707 1.00 94.31 111 TYR A CA 1
ATOM 820 C C . TYR A 1 111 ? 6.921 -1.270 5.408 1.00 94.31 111 TYR A C 1
ATOM 822 O O . TYR A 1 111 ? 7.731 -1.467 6.311 1.00 94.31 111 TYR A O 1
ATOM 830 N N . ILE A 1 112 ? 7.294 -1.080 4.142 1.00 95.88 112 ILE A N 1
ATOM 831 C CA . ILE A 1 112 ? 8.690 -1.063 3.686 1.00 95.88 112 ILE A CA 1
ATOM 832 C C . ILE A 1 112 ? 8.998 0.342 3.174 1.00 95.88 112 ILE A C 1
ATOM 834 O O . ILE A 1 112 ? 8.286 0.849 2.310 1.00 95.88 112 ILE A O 1
ATOM 838 N N . SER A 1 113 ? 10.065 0.958 3.683 1.00 94.44 113 SER A N 1
ATOM 839 C CA . SER A 1 113 ? 10.557 2.260 3.225 1.00 94.44 113 SER A CA 1
ATOM 840 C C . SER A 1 113 ? 12.067 2.217 3.024 1.00 94.44 113 SER A C 1
ATOM 842 O O . SER A 1 113 ? 12.778 1.591 3.806 1.00 94.44 113 SER A O 1
ATOM 844 N N . GLY A 1 114 ? 12.540 2.884 1.971 1.00 95.19 114 GLY A N 1
ATOM 845 C CA . GLY A 1 114 ? 13.956 3.214 1.775 1.00 95.19 114 GLY A CA 1
ATOM 846 C C . GLY A 1 114 ? 14.250 4.712 1.900 1.00 95.19 114 GLY A C 1
ATOM 847 O O . GLY A 1 114 ? 15.402 5.111 1.787 1.00 95.19 114 GLY A O 1
ATOM 848 N N . GLU A 1 115 ? 13.219 5.539 2.098 1.00 93.88 115 GLU A N 1
ATOM 849 C CA . GLU A 1 115 ? 13.339 7.000 2.203 1.00 93.88 115 GLU A CA 1
ATOM 850 C C . GLU A 1 115 ? 13.443 7.460 3.664 1.00 93.88 115 GLU A C 1
ATOM 852 O O . GLU A 1 115 ? 14.086 8.462 3.959 1.00 93.88 115 GLU A O 1
ATOM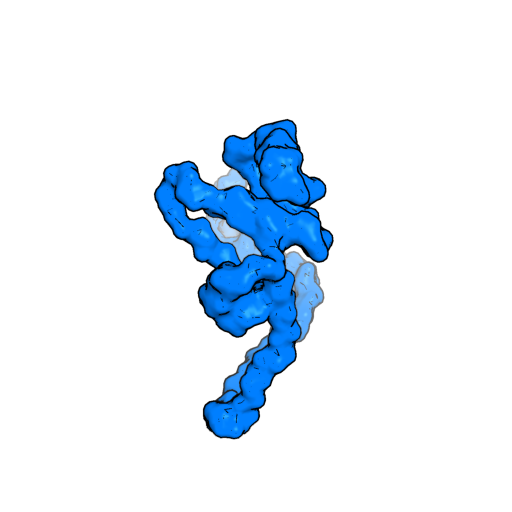 857 N N . GLU A 1 116 ? 12.824 6.722 4.588 1.00 94.06 116 GLU A N 1
ATOM 858 C CA . GLU A 1 116 ? 12.656 7.128 5.986 1.00 94.06 116 GLU A CA 1
ATOM 859 C C . GLU A 1 116 ? 13.117 6.024 6.938 1.00 94.06 116 GLU A C 1
ATOM 861 O O . GLU A 1 116 ? 12.934 4.837 6.651 1.00 94.06 116 GLU A O 1
ATOM 866 N N . SER A 1 117 ? 13.669 6.411 8.092 1.00 96.81 117 SER A N 1
ATOM 867 C CA . SER A 1 117 ? 14.041 5.468 9.150 1.00 96.81 117 SER A CA 1
ATOM 868 C C . SER A 1 117 ? 12.815 4.942 9.905 1.00 96.81 117 SER A C 1
ATOM 870 O O . SER A 1 117 ? 11.743 5.557 9.907 1.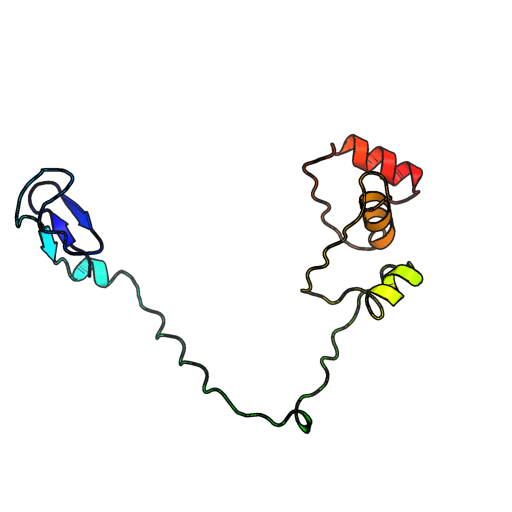00 96.81 117 SER A O 1
ATOM 872 N N . ALA A 1 118 ? 12.975 3.814 10.602 1.00 96.12 118 ALA A N 1
ATOM 873 C CA . ALA A 1 118 ? 11.907 3.232 11.412 1.00 96.12 118 ALA A CA 1
ATOM 874 C C . ALA A 1 118 ? 11.422 4.195 12.513 1.00 96.12 118 ALA A C 1
ATOM 876 O O . ALA A 1 118 ? 10.223 4.299 12.763 1.00 96.12 118 ALA A O 1
ATOM 877 N N . GLU A 1 119 ? 12.333 4.951 13.129 1.00 96.69 119 GLU A N 1
ATOM 878 C CA . GLU A 1 119 ? 12.020 5.953 14.152 1.00 96.69 119 GLU A CA 1
ATOM 879 C C . GLU A 1 119 ? 11.196 7.111 13.578 1.00 96.69 119 GLU A C 1
ATOM 881 O O . GLU A 1 119 ? 10.252 7.573 14.217 1.00 96.69 119 GLU A O 1
ATOM 886 N N . GLN A 1 120 ? 11.505 7.566 12.359 1.00 95.62 120 GLN A N 1
ATOM 887 C CA . GLN A 1 120 ? 10.735 8.623 11.695 1.00 95.62 120 GLN A CA 1
ATOM 888 C C . GLN A 1 120 ? 9.309 8.167 11.378 1.00 95.62 120 GLN A C 1
ATOM 890 O O . GLN A 1 120 ? 8.355 8.915 11.617 1.00 95.62 120 GLN A O 1
ATOM 895 N N . VAL A 1 121 ? 9.156 6.934 10.882 1.00 95.50 121 VAL A N 1
ATOM 896 C CA . VAL A 1 121 ? 7.834 6.341 10.638 1.00 95.50 121 VAL A CA 1
ATOM 897 C C . VAL A 1 121 ? 7.065 6.204 11.954 1.00 95.50 121 VAL A C 1
ATOM 899 O O . VAL A 1 121 ? 5.912 6.630 12.014 1.00 95.50 121 VAL A O 1
ATOM 902 N N . LYS A 1 122 ? 7.706 5.709 13.021 1.00 95.06 122 LYS A N 1
ATOM 903 C CA . LYS A 1 122 ? 7.098 5.573 14.353 1.00 95.06 122 LYS A CA 1
ATOM 904 C C . LYS A 1 122 ? 6.625 6.913 14.922 1.00 95.06 122 LYS A C 1
ATOM 906 O O . LYS A 1 122 ? 5.461 7.036 15.285 1.00 95.06 122 LYS A O 1
ATOM 911 N N . ASN A 1 123 ? 7.476 7.940 14.918 1.00 95.56 123 ASN A N 1
ATOM 912 C CA . ASN A 1 123 ? 7.111 9.279 15.399 1.00 95.56 123 ASN A CA 1
ATOM 913 C C . ASN A 1 123 ? 5.899 9.850 14.643 1.00 95.56 123 ASN A C 1
ATOM 915 O O . ASN A 1 123 ? 5.069 10.566 15.207 1.00 95.56 123 ASN A O 1
ATOM 919 N N . ARG A 1 124 ? 5.785 9.557 13.342 1.00 94.75 124 ARG A N 1
ATOM 920 C CA . ARG A 1 124 ? 4.615 9.946 12.550 1.00 94.75 124 ARG A CA 1
ATOM 921 C C . ARG A 1 124 ? 3.380 9.135 12.930 1.00 94.75 124 ARG A C 1
ATOM 923 O O . ARG A 1 124 ? 2.315 9.732 13.061 1.00 94.75 124 ARG A O 1
ATOM 930 N N . ALA A 1 125 ? 3.515 7.822 13.086 1.00 94.81 125 ALA A N 1
ATOM 931 C CA . ALA A 1 125 ? 2.423 6.940 13.480 1.00 94.81 125 ALA A CA 1
ATOM 932 C C . ALA A 1 125 ? 1.808 7.386 14.822 1.00 94.81 125 ALA A C 1
ATOM 934 O O . ALA A 1 125 ? 0.605 7.636 14.894 1.00 94.81 125 ALA A O 1
ATOM 935 N N . GLU A 1 126 ? 2.651 7.675 15.819 1.00 95.31 126 GLU A N 1
ATOM 936 C CA . GLU A 1 126 ? 2.233 8.201 17.126 1.00 95.31 126 GLU A CA 1
ATOM 937 C C . GLU A 1 126 ? 1.434 9.510 17.003 1.00 95.31 126 GLU A C 1
ATOM 939 O O . GLU A 1 126 ? 0.348 9.636 17.568 1.00 95.31 126 GLU A O 1
ATOM 944 N N . ARG A 1 127 ? 1.908 10.471 16.196 1.00 95.00 127 ARG A N 1
ATOM 945 C CA . ARG A 1 127 ? 1.193 11.742 15.950 1.00 95.00 127 ARG A CA 1
ATOM 946 C C . ARG A 1 127 ? -0.170 11.553 15.291 1.00 95.00 127 ARG A C 1
ATOM 948 O O . ARG A 1 127 ? -1.069 12.359 15.511 1.00 95.00 127 ARG A O 1
ATOM 955 N N . LEU A 1 128 ? -0.305 10.531 14.450 1.00 94.25 128 LEU A N 1
ATOM 956 C CA . LEU A 1 128 ? -1.556 10.187 13.777 1.00 94.25 128 LEU A CA 1
ATOM 957 C C . LEU A 1 128 ? -2.461 9.308 14.648 1.00 94.25 128 LEU A C 1
ATOM 959 O O . LEU A 1 128 ? -3.569 8.999 14.218 1.00 94.25 128 LEU A O 1
ATOM 963 N N . SER A 1 129 ? -2.007 8.933 15.852 1.00 93.88 129 SER A N 1
ATOM 964 C CA . SER A 1 129 ? -2.682 7.976 16.734 1.00 93.88 129 SER A CA 1
ATOM 965 C C . SER A 1 129 ? -2.948 6.634 16.046 1.00 93.88 129 SER A C 1
ATOM 967 O O . SER A 1 129 ? -3.994 6.020 16.245 1.00 93.88 129 SER A O 1
ATOM 969 N N . VAL A 1 130 ? -1.993 6.195 15.222 1.00 88.06 130 VAL A N 1
ATOM 970 C CA . VAL A 1 130 ? -1.993 4.886 14.562 1.00 88.06 130 VAL A CA 1
ATOM 971 C C . VAL A 1 130 ? -0.812 4.073 15.101 1.00 88.06 130 VAL A C 1
ATOM 973 O O . VAL A 1 130 ? 0.249 4.636 15.357 1.00 88.06 130 VAL A O 1
ATOM 976 N N . ASN A 1 131 ? -1.031 2.783 15.357 1.00 64.81 131 ASN A N 1
ATOM 977 C CA . ASN A 1 131 ? -0.093 1.893 16.064 1.00 64.81 131 ASN A CA 1
ATOM 978 C C . ASN A 1 131 ? 1.142 1.525 15.231 1.00 64.81 131 ASN A C 1
ATOM 980 O O . ASN A 1 131 ? 0.960 1.232 14.026 1.00 64.81 131 ASN A O 1
#

Sequence (131 aa):
MFYICSNCGFGSGSWIGKCPDCGGWNTLKEKPEFAKASSGKKGEAVKKITITSLSKIKSPTKSRLSTGIFEFDRVLGGGVVPGEVILLTGQPGIGKSTLVLQAFQNKKVLYISGEESAEQVKNRAERLSVN